Protein AF-A0A378T5B8-F1 (afdb_monomer_lite)

Secondary structure (DSSP, 8-state):
-------SSTTTSGGG-TTS-HHHHHHHHHHHHHTTGGG-HHHHHHHTT-HHHHHH----PEEETTEEEEEEE--S-SSEEEEEEEEEEESSSS-EEEEEEEEEEPGGGPPPHHHHHHHHSS-PEEPS-PPPPEEEE-TTS-EEEE----EEEE-SS-EEEEEGGGTEEEEEEEGGG--

Sequence (179 aa):
MKKFLLFPLMAILATNAYANNKIDTVKNIVALAENGDIFNLTKTAESLNLKDEIDRAKHQPVAYDNRIEYTYPIHTHQAIQSISYSVSFGGRDLSEVHKNVSIAFKSKHCPSIDDLQIAFGEKLMVSEWGSPPSLQIGQNGSRQGVRYESYYISTSNQLIFVENNGCEFSVLGRTDEFK

Radius of gyration: 19.17 Å; chains: 1; bounding box: 35×47×79 Å

Organism: Moraxella lacunata (NCBI:txid477)

Foldseek 3Di:
DDDPPPDDPVVVVVVLCQQVALLSVLLLCLVCLVVVVLLVPCSSCVSNVNNVQQVPDDWDWDDDPFKTKTKRAGDPGQWWGIKMWMWGQDDPVSPWIKIKIKTFTDPVNFDALVSNCVSNVDDWAWDPPWDFFDQDQPPVRDGDRHGWTWTWDDDPQWIWIATPRRRMIMTMDTPVSRD

pLDDT: mean 71.06, std 17.03, range [35.31, 90.69]

Structure (mmCIF, N/CA/C/O backbone):
data_AF-A0A378T5B8-F1
#
_entry.id   AF-A0A378T5B8-F1
#
loop_
_atom_site.group_PDB
_atom_site.id
_atom_site.type_symbol
_atom_site.label_atom_id
_atom_site.label_alt_id
_atom_site.label_comp_id
_atom_site.label_asym_id
_atom_site.label_entity_id
_atom_site.label_seq_id
_atom_site.pdbx_PDB_ins_code
_atom_site.Cartn_x
_atom_site.Cartn_y
_atom_site.Cartn_z
_atom_site.occupancy
_atom_site.B_iso_or_equiv
_atom_site.auth_seq_id
_atom_site.auth_comp_id
_atom_site.auth_asym_id
_at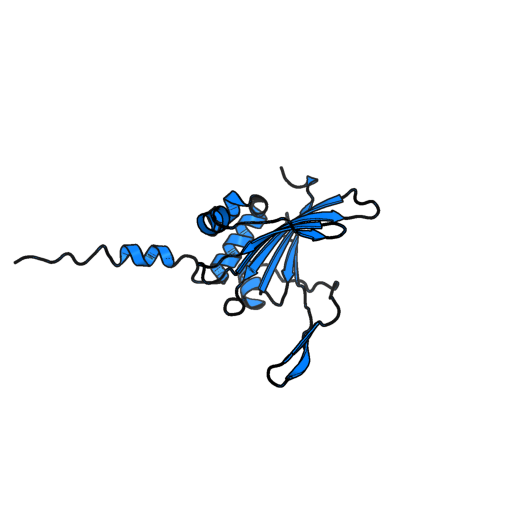om_site.auth_atom_id
_atom_site.pdbx_PDB_model_num
ATOM 1 N N . MET A 1 1 ? -3.203 16.835 55.353 1.00 38.66 1 MET A N 1
ATOM 2 C CA . MET A 1 1 ? -3.952 16.183 54.255 1.00 38.66 1 MET A CA 1
ATOM 3 C C . MET A 1 1 ? -3.138 16.299 52.968 1.00 38.66 1 MET A C 1
ATOM 5 O O . MET A 1 1 ? -3.092 17.377 52.394 1.00 38.66 1 MET A O 1
ATOM 9 N N . LYS A 1 2 ? -2.425 15.242 52.557 1.00 39.22 2 LYS A N 1
ATOM 10 C CA . LYS A 1 2 ? -1.684 15.211 51.282 1.00 39.22 2 LYS A CA 1
ATOM 11 C C . LYS A 1 2 ? -2.588 14.572 50.225 1.00 39.22 2 LYS A C 1
ATOM 13 O O . LYS A 1 2 ? -2.862 13.380 50.302 1.00 39.22 2 LYS A O 1
ATOM 18 N N . LYS A 1 3 ? -3.094 15.379 49.288 1.00 43.53 3 LYS A N 1
ATOM 19 C CA . LYS A 1 3 ? -3.803 14.901 48.094 1.00 43.53 3 LYS A CA 1
ATOM 20 C C . LYS A 1 3 ? -2.768 14.288 47.149 1.00 43.53 3 LYS A C 1
ATOM 22 O O . LYS A 1 3 ? -1.911 15.004 46.641 1.00 43.53 3 LYS A O 1
ATOM 27 N N . PHE A 1 4 ? -2.836 12.978 46.940 1.00 47.19 4 PHE A N 1
ATOM 28 C CA . PHE A 1 4 ? -2.136 12.317 45.844 1.00 47.19 4 PHE A CA 1
ATOM 29 C C . PHE A 1 4 ? -2.841 12.694 44.535 1.00 47.19 4 PHE A C 1
ATOM 31 O O . PHE A 1 4 ? -3.946 12.231 44.262 1.00 47.19 4 PHE A O 1
ATOM 38 N N . LEU A 1 5 ? -2.220 13.570 43.743 1.00 45.16 5 LEU A N 1
ATOM 39 C CA . LEU A 1 5 ? -2.582 13.791 42.343 1.00 45.16 5 LEU A CA 1
ATOM 40 C C . LEU A 1 5 ? -2.064 12.600 41.536 1.00 45.16 5 LEU A C 1
ATOM 42 O O . LEU A 1 5 ? -0.936 12.576 41.055 1.00 45.16 5 LEU A O 1
ATOM 46 N N . LEU A 1 6 ? -2.900 11.574 41.455 1.00 46.19 6 LEU A N 1
ATOM 47 C CA . LEU A 1 6 ? -2.647 10.325 40.751 1.00 46.19 6 LEU A CA 1
ATOM 48 C C . LEU A 1 6 ? -3.000 10.471 39.263 1.00 46.19 6 LEU A C 1
ATOM 50 O O . LEU A 1 6 ? -3.772 9.690 38.736 1.00 46.19 6 LEU A O 1
ATOM 54 N N . PHE A 1 7 ? -2.475 11.493 38.585 1.00 54.12 7 PHE A N 1
ATOM 55 C CA . PHE A 1 7 ? -2.642 11.658 37.137 1.00 54.12 7 PHE A CA 1
ATOM 56 C C . PHE A 1 7 ? -1.412 12.360 36.555 1.00 54.12 7 PHE A C 1
ATOM 58 O O . PHE A 1 7 ? -1.307 13.583 36.606 1.00 54.12 7 PHE A O 1
ATOM 65 N N . PRO A 1 8 ? -0.442 11.568 36.067 1.00 44.97 8 PRO A N 1
ATOM 66 C CA . PRO A 1 8 ? -0.096 11.681 34.650 1.00 44.97 8 PRO A CA 1
ATOM 67 C C . PRO A 1 8 ? 0.179 10.324 33.974 1.00 44.97 8 PRO A C 1
ATOM 69 O O . PRO A 1 8 ? 0.738 10.288 32.886 1.00 44.97 8 PRO A O 1
ATOM 72 N N . LEU A 1 9 ? -0.215 9.194 34.578 1.00 37.22 9 LEU A N 1
ATOM 73 C CA . LEU A 1 9 ? 0.049 7.874 33.982 1.00 37.22 9 LEU A CA 1
ATOM 74 C C . LEU A 1 9 ? -1.017 7.441 32.956 1.00 37.22 9 LEU A C 1
ATOM 76 O O . LEU A 1 9 ? -0.700 6.754 31.992 1.00 37.22 9 LEU A O 1
ATOM 80 N N . MET A 1 10 ? -2.262 7.913 33.094 1.00 35.31 10 MET A N 1
ATOM 81 C CA . MET A 1 10 ? -3.328 7.679 32.101 1.00 35.31 10 MET A CA 1
ATOM 82 C C . MET A 1 10 ? -3.097 8.437 30.781 1.00 35.31 10 MET A C 1
ATOM 84 O O . MET A 1 10 ? -3.573 8.003 29.739 1.00 35.31 10 MET A O 1
ATOM 88 N N . ALA A 1 11 ? -2.331 9.534 30.798 1.00 38.09 11 ALA A N 1
ATOM 89 C CA . ALA A 1 11 ? -2.020 10.307 29.592 1.00 38.09 11 ALA A CA 1
ATOM 90 C C . ALA A 1 11 ? -0.951 9.637 28.707 1.00 38.09 11 ALA A C 1
ATOM 92 O O . ALA A 1 11 ? -0.893 9.908 27.513 1.00 38.09 11 ALA A O 1
ATOM 93 N N . ILE A 1 12 ? -0.151 8.719 29.264 1.00 37.47 12 ILE A N 1
ATOM 94 C CA . ILE A 1 12 ? 0.878 7.972 28.519 1.00 37.47 12 ILE A CA 1
ATOM 95 C C . ILE A 1 12 ? 0.298 6.695 27.881 1.00 37.47 12 ILE A C 1
ATOM 97 O O . ILE A 1 12 ? 0.885 6.129 26.966 1.00 37.47 12 ILE A O 1
ATOM 101 N N . LEU A 1 13 ? -0.896 6.255 28.291 1.00 36.28 13 LEU A N 1
ATOM 102 C CA . LEU A 1 13 ? -1.584 5.126 27.651 1.00 36.28 13 LEU A CA 1
ATOM 103 C C . LEU A 1 13 ? -2.446 5.546 26.448 1.00 36.28 13 LEU A C 1
ATOM 105 O O . LEU A 1 13 ? -2.834 4.692 25.655 1.00 36.28 13 LEU A O 1
ATOM 109 N N . ALA A 1 14 ? -2.703 6.846 26.269 1.00 37.69 14 ALA A N 1
ATOM 110 C CA . ALA A 1 14 ? -3.493 7.367 25.152 1.00 37.69 14 ALA A CA 1
ATOM 111 C C . ALA A 1 14 ? -2.691 7.523 23.845 1.00 37.69 14 ALA A C 1
ATOM 113 O O . ALA A 1 14 ? -3.283 7.562 22.769 1.00 37.69 14 ALA A O 1
ATOM 114 N N . THR A 1 15 ? -1.357 7.548 23.897 1.00 38.88 15 THR A N 1
ATOM 115 C CA . THR A 1 15 ? -0.499 7.642 22.700 1.00 38.88 15 THR A CA 1
ATOM 116 C C . THR A 1 15 ? -0.326 6.312 21.960 1.00 38.88 15 THR A C 1
ATOM 118 O O . THR A 1 15 ? 0.132 6.309 20.826 1.00 38.88 15 THR A O 1
ATOM 121 N N . ASN A 1 16 ? -0.781 5.195 22.539 1.00 40.16 16 ASN A N 1
ATOM 122 C CA . ASN A 1 16 ? -0.846 3.887 21.870 1.00 40.16 16 ASN A CA 1
ATOM 123 C C . ASN A 1 16 ? -2.236 3.567 21.286 1.00 40.16 16 ASN A C 1
ATOM 125 O O . ASN A 1 16 ? -2.454 2.468 20.780 1.00 40.16 16 ASN A O 1
ATOM 129 N N . ALA A 1 17 ? -3.193 4.498 21.356 1.00 40.81 17 ALA A N 1
ATOM 130 C CA . ALA A 1 17 ? -4.551 4.274 20.858 1.00 40.81 17 ALA A CA 1
ATOM 131 C C . ALA A 1 17 ? -4.698 4.494 19.338 1.00 40.81 17 ALA A C 1
ATOM 133 O O . ALA A 1 17 ? -5.720 4.118 18.770 1.00 40.81 17 ALA A O 1
ATOM 134 N N . TYR A 1 18 ? -3.699 5.072 18.661 1.00 43.53 18 TYR A N 1
ATOM 135 C CA . TYR A 1 18 ? -3.867 5.607 17.301 1.00 43.53 18 TYR A CA 1
ATOM 136 C C . TYR A 1 18 ? -3.559 4.630 16.147 1.00 43.53 18 TYR A C 1
ATOM 138 O O . TYR A 1 18 ? -3.437 5.034 14.996 1.00 43.53 18 TYR A O 1
ATOM 146 N N . ALA A 1 19 ? -3.504 3.327 16.437 1.00 46.72 19 ALA A N 1
ATOM 147 C CA . ALA A 1 19 ? -3.534 2.254 15.434 1.00 46.72 19 ALA A CA 1
ATOM 148 C C . ALA A 1 19 ? -4.472 1.098 15.851 1.00 46.72 19 ALA A C 1
ATOM 150 O O . ALA A 1 19 ? -4.233 -0.060 15.510 1.00 46.72 19 ALA A O 1
ATOM 151 N N . ASN A 1 20 ? -5.520 1.398 16.636 1.00 52.19 20 ASN A N 1
ATOM 152 C CA . ASN A 1 20 ? -6.438 0.388 17.185 1.00 52.19 20 ASN A CA 1
ATOM 153 C C . ASN A 1 20 ? -7.665 0.086 16.311 1.00 52.19 20 ASN A C 1
ATOM 155 O O . ASN A 1 20 ? -8.397 -0.856 16.609 1.00 52.19 20 ASN A O 1
ATOM 159 N N . ASN A 1 21 ? -7.904 0.840 15.238 1.00 67.00 21 ASN A N 1
ATOM 160 C CA . ASN A 1 21 ? -9.043 0.625 14.355 1.00 67.00 21 ASN A CA 1
ATOM 161 C C . ASN A 1 21 ? -8.556 0.495 12.911 1.00 67.00 21 ASN A C 1
ATOM 163 O O . ASN A 1 21 ? -8.076 1.460 12.319 1.00 67.00 21 ASN A O 1
ATOM 167 N N . LYS A 1 22 ? -8.699 -0.709 12.346 1.00 72.06 22 LYS A N 1
ATOM 168 C CA . LYS A 1 22 ? -8.371 -1.018 10.946 1.00 72.06 22 LYS A CA 1
ATOM 169 C C . LYS A 1 22 ? -8.977 -0.003 9.967 1.00 72.06 22 LYS A C 1
ATOM 171 O O . LYS A 1 22 ? -8.321 0.343 8.995 1.00 72.06 22 LYS A O 1
ATOM 176 N N . ILE A 1 23 ? -10.158 0.549 10.268 1.00 78.56 23 ILE A N 1
ATOM 177 C CA . ILE A 1 23 ? -10.809 1.590 9.457 1.00 78.56 23 ILE A CA 1
ATOM 178 C C . ILE A 1 23 ? -10.010 2.891 9.425 1.00 78.56 23 ILE A C 1
ATOM 180 O O . ILE A 1 23 ? -9.854 3.479 8.360 1.00 78.56 23 ILE A O 1
ATOM 184 N N . ASP A 1 24 ? -9.500 3.349 10.565 1.00 78.62 24 ASP A N 1
ATOM 185 C CA . ASP A 1 24 ? -8.766 4.617 10.632 1.00 78.62 24 ASP A CA 1
ATOM 186 C C . ASP A 1 24 ? -7.408 4.487 9.933 1.00 78.62 24 ASP A C 1
ATOM 188 O O . ASP A 1 24 ? -6.981 5.394 9.222 1.00 78.62 24 ASP A O 1
ATOM 192 N N . THR A 1 25 ? -6.772 3.313 10.035 1.00 79.44 25 THR A N 1
ATOM 193 C CA . THR A 1 25 ? -5.583 2.990 9.237 1.00 79.44 25 THR A CA 1
ATOM 194 C C . THR A 1 25 ? -5.890 3.017 7.743 1.00 79.44 25 THR A C 1
ATOM 196 O O . THR A 1 25 ? -5.154 3.657 6.998 1.00 79.44 25 THR A O 1
ATOM 199 N N . VAL A 1 26 ? -6.984 2.386 7.301 1.00 80.94 26 VAL A N 1
ATOM 200 C CA . VAL A 1 26 ? -7.398 2.417 5.889 1.00 80.94 26 VAL A CA 1
ATOM 201 C C . VAL A 1 26 ? -7.638 3.854 5.428 1.00 80.94 26 VAL A C 1
ATOM 203 O O . VAL A 1 26 ? -7.061 4.254 4.426 1.00 80.94 26 VAL A O 1
ATOM 206 N N . LYS A 1 27 ? -8.386 4.668 6.183 1.00 81.94 27 LYS A N 1
ATOM 207 C CA . LYS A 1 27 ? -8.628 6.085 5.854 1.00 81.94 27 LYS A CA 1
ATOM 208 C C . LYS A 1 27 ? -7.340 6.897 5.711 1.00 81.94 27 LYS A C 1
ATOM 210 O O . LYS A 1 27 ? -7.236 7.700 4.791 1.00 81.94 27 LYS A O 1
ATOM 215 N N . ASN A 1 28 ? -6.351 6.675 6.577 1.00 84.44 28 ASN A N 1
ATOM 216 C CA . ASN A 1 28 ? -5.052 7.341 6.457 1.00 84.44 28 ASN A CA 1
ATOM 217 C C . ASN A 1 28 ? -4.314 6.924 5.179 1.00 84.44 28 ASN A C 1
ATOM 219 O O . ASN A 1 28 ? -3.724 7.773 4.518 1.00 84.44 28 ASN A O 1
ATOM 223 N N . ILE A 1 29 ? -4.372 5.640 4.807 1.00 81.50 29 ILE A N 1
ATOM 224 C CA . ILE A 1 29 ? -3.803 5.145 3.544 1.00 81.50 29 ILE A CA 1
ATOM 225 C C . ILE A 1 29 ? -4.503 5.806 2.352 1.00 81.50 29 ILE A C 1
ATOM 227 O O . ILE A 1 29 ? -3.822 6.271 1.442 1.00 81.50 29 ILE A O 1
ATOM 231 N N . VAL A 1 30 ? -5.837 5.915 2.382 1.00 78.50 30 VAL A N 1
ATOM 232 C CA . VAL A 1 30 ? -6.611 6.613 1.339 1.00 78.50 30 VAL A CA 1
ATOM 233 C C . VAL A 1 30 ? -6.165 8.067 1.219 1.00 78.50 30 VAL A C 1
ATOM 235 O O . VAL A 1 30 ? -5.823 8.511 0.131 1.00 78.50 30 VAL A O 1
ATOM 238 N N . ALA A 1 31 ? -6.093 8.791 2.336 1.00 82.50 31 ALA A N 1
ATOM 239 C CA . ALA A 1 31 ? -5.692 10.194 2.332 1.00 82.50 31 ALA A CA 1
ATOM 240 C C . ALA A 1 31 ? -4.258 10.389 1.807 1.00 82.50 31 ALA A C 1
ATOM 242 O O . ALA A 1 31 ? -3.983 11.337 1.073 1.00 82.50 31 ALA A O 1
ATOM 243 N N . LEU A 1 32 ? -3.330 9.492 2.155 1.00 84.62 32 LEU A N 1
ATOM 244 C CA . LEU A 1 32 ? -1.967 9.504 1.615 1.00 84.62 32 LEU A CA 1
ATOM 245 C C . LEU A 1 32 ? -1.951 9.254 0.105 1.00 84.62 32 LEU A C 1
ATOM 247 O O . LEU A 1 32 ? -1.186 9.904 -0.611 1.00 84.62 32 LEU A O 1
ATOM 251 N N . ALA A 1 33 ? -2.780 8.324 -0.370 1.00 80.19 33 ALA A N 1
ATOM 252 C CA . ALA A 1 33 ? -2.933 8.021 -1.785 1.00 80.19 33 ALA A CA 1
ATOM 253 C C . ALA A 1 33 ? -3.471 9.250 -2.532 1.00 80.19 33 ALA A C 1
ATOM 255 O O . ALA A 1 33 ? -2.788 9.788 -3.398 1.00 80.19 33 ALA A O 1
ATOM 256 N N . GLU A 1 34 ? -4.611 9.804 -2.123 1.00 77.94 34 GLU A N 1
ATOM 257 C CA . GLU A 1 34 ? -5.227 10.977 -2.760 1.00 77.94 34 GLU A CA 1
ATOM 258 C C . GLU A 1 34 ? -4.303 12.203 -2.830 1.00 77.94 34 GLU A C 1
ATOM 260 O O . GLU A 1 34 ? -4.306 12.920 -3.834 1.00 77.94 34 GLU A O 1
ATOM 265 N N . ASN A 1 35 ? -3.473 12.409 -1.802 1.00 78.94 35 ASN A N 1
ATOM 266 C CA . ASN A 1 35 ? -2.506 13.508 -1.740 1.00 78.94 35 ASN A CA 1
ATOM 267 C C . ASN A 1 35 ? -1.193 13.235 -2.503 1.00 78.94 35 ASN A C 1
ATOM 269 O O . ASN A 1 35 ? -0.340 14.116 -2.577 1.00 78.94 35 ASN A O 1
ATOM 273 N N . GLY A 1 36 ? -0.992 12.026 -3.041 1.00 75.94 36 GLY A N 1
ATOM 274 C CA . GLY A 1 36 ? 0.250 11.607 -3.709 1.00 75.94 36 GLY A CA 1
ATOM 275 C C . GLY A 1 36 ? 1.419 11.307 -2.761 1.00 75.94 36 GLY A C 1
ATOM 276 O O . GLY A 1 36 ? 2.473 10.843 -3.197 1.00 75.94 36 GLY A O 1
ATOM 277 N N . ASP A 1 37 ? 1.233 11.513 -1.458 1.00 83.50 37 ASP A N 1
ATOM 278 C CA . ASP A 1 37 ? 2.258 11.318 -0.433 1.00 83.50 37 ASP A CA 1
ATOM 279 C C . ASP A 1 37 ? 2.555 9.840 -0.148 1.00 83.50 37 ASP A C 1
ATOM 281 O O . ASP A 1 37 ? 3.617 9.532 0.397 1.00 83.50 37 ASP A O 1
ATOM 285 N N . ILE A 1 38 ? 1.673 8.923 -0.569 1.00 84.06 38 ILE A N 1
ATOM 286 C CA . ILE A 1 38 ? 1.855 7.474 -0.395 1.00 84.06 38 ILE A CA 1
ATOM 287 C C . ILE A 1 38 ? 3.166 6.963 -1.017 1.00 84.06 38 ILE A C 1
ATOM 289 O O . ILE A 1 38 ? 3.785 6.040 -0.497 1.00 84.06 38 ILE A O 1
ATOM 293 N N . PHE A 1 39 ? 3.651 7.600 -2.091 1.00 83.88 39 PHE A N 1
ATOM 294 C CA . PHE A 1 39 ? 4.906 7.228 -2.757 1.00 83.88 39 PHE A CA 1
ATOM 295 C C . PHE A 1 39 ? 6.158 7.748 -2.042 1.00 83.88 39 PHE A C 1
ATOM 297 O O . PHE A 1 39 ? 7.276 7.357 -2.386 1.00 83.88 39 PHE A O 1
ATOM 304 N N . ASN A 1 40 ? 5.997 8.614 -1.039 1.00 87.00 40 ASN A N 1
ATOM 305 C CA . ASN A 1 40 ? 7.074 9.029 -0.157 1.00 87.00 40 ASN A CA 1
ATOM 306 C C . ASN A 1 40 ? 7.067 8.140 1.091 1.00 87.00 40 ASN A C 1
ATOM 308 O O . ASN A 1 40 ? 6.251 8.321 1.998 1.00 87.00 40 ASN A O 1
ATOM 312 N N . LEU A 1 41 ? 8.007 7.191 1.145 1.00 84.06 41 LEU A N 1
ATOM 313 C CA . LEU A 1 41 ? 8.093 6.227 2.241 1.00 84.06 41 LEU A CA 1
ATOM 314 C C . LEU A 1 41 ? 8.243 6.912 3.605 1.00 84.06 41 LEU A C 1
ATOM 316 O O . LEU A 1 41 ? 7.602 6.489 4.559 1.00 84.06 41 LEU A O 1
ATOM 320 N N . THR A 1 42 ? 9.033 7.983 3.700 1.00 85.25 42 THR A N 1
ATOM 321 C CA . THR A 1 42 ? 9.242 8.712 4.959 1.00 85.25 42 THR A CA 1
ATOM 322 C C . THR A 1 42 ? 7.951 9.361 5.449 1.00 85.25 42 THR A C 1
ATOM 324 O O . THR A 1 42 ? 7.590 9.181 6.610 1.00 85.25 42 THR A O 1
ATOM 327 N N . LYS A 1 43 ? 7.227 10.066 4.568 1.00 86.56 43 LYS A N 1
ATOM 328 C CA . LYS A 1 43 ? 5.937 10.683 4.921 1.00 86.56 43 LYS A CA 1
ATOM 329 C C . LYS A 1 43 ? 4.895 9.631 5.291 1.00 86.56 43 LYS A C 1
ATOM 331 O O . LYS A 1 43 ? 4.221 9.763 6.304 1.00 86.56 43 LYS A O 1
ATOM 336 N N . THR A 1 44 ? 4.813 8.559 4.506 1.00 87.56 44 THR A N 1
ATOM 337 C CA . THR A 1 44 ? 3.914 7.429 4.771 1.00 87.56 44 THR A CA 1
ATOM 338 C C . THR A 1 44 ? 4.218 6.794 6.126 1.00 87.56 44 THR A C 1
ATOM 340 O O . THR A 1 44 ? 3.312 6.568 6.926 1.00 87.56 44 THR A O 1
ATOM 343 N N . ALA A 1 45 ? 5.497 6.559 6.423 1.00 85.88 45 ALA A N 1
ATOM 344 C CA . ALA A 1 45 ? 5.940 6.015 7.697 1.00 85.88 45 ALA A CA 1
ATOM 345 C C . ALA A 1 45 ? 5.571 6.930 8.869 1.00 85.88 45 ALA A C 1
ATOM 347 O O . ALA A 1 45 ? 5.106 6.445 9.894 1.00 85.88 45 ALA A O 1
ATOM 348 N N . GLU A 1 46 ? 5.746 8.242 8.728 1.00 86.69 46 GLU A N 1
ATOM 349 C CA . GLU A 1 46 ? 5.372 9.222 9.750 1.00 86.69 46 GLU A CA 1
ATOM 350 C C . GLU A 1 46 ? 3.858 9.255 9.980 1.00 86.69 46 GLU A C 1
ATOM 352 O O . GLU A 1 46 ? 3.414 9.115 11.117 1.00 86.69 46 GLU A O 1
ATOM 357 N N . SER A 1 47 ? 3.054 9.344 8.918 1.00 85.44 47 SER A N 1
ATOM 358 C CA . SER A 1 47 ? 1.587 9.356 9.014 1.00 85.44 47 SER A CA 1
ATOM 359 C C . SER A 1 47 ? 1.004 8.071 9.604 1.00 85.44 47 SER A C 1
ATOM 361 O O . SER A 1 47 ? -0.047 8.106 10.245 1.00 85.44 47 SER A O 1
ATOM 363 N N . LEU A 1 48 ? 1.681 6.937 9.414 1.00 85.25 48 LEU A N 1
ATOM 364 C CA . LEU A 1 48 ? 1.285 5.645 9.977 1.00 85.25 48 LEU A CA 1
ATOM 365 C C . LEU A 1 48 ? 1.974 5.330 11.318 1.00 85.25 48 LEU A C 1
ATOM 367 O O . LEU A 1 48 ? 1.728 4.264 11.880 1.00 85.25 48 LEU A O 1
ATOM 371 N N . ASN A 1 49 ? 2.797 6.244 11.848 1.00 85.19 49 ASN A N 1
ATOM 372 C CA . ASN A 1 49 ? 3.620 6.079 13.058 1.00 85.19 49 ASN A CA 1
ATOM 373 C C . ASN A 1 49 ? 4.635 4.915 13.000 1.00 85.19 49 ASN A C 1
ATOM 375 O O . ASN A 1 49 ? 5.112 4.430 14.020 1.00 85.19 49 ASN A O 1
ATOM 379 N N . LEU A 1 50 ? 5.017 4.497 11.795 1.00 87.44 50 LEU A N 1
ATOM 380 C CA . LEU A 1 50 ? 5.924 3.384 11.510 1.00 87.44 50 LEU A CA 1
ATOM 381 C C . LEU A 1 50 ? 7.390 3.795 11.341 1.00 87.44 50 LEU A C 1
ATOM 383 O O . LEU A 1 50 ? 8.226 2.929 11.081 1.00 87.44 50 LEU A O 1
ATOM 387 N N . LYS A 1 51 ? 7.711 5.089 11.458 1.00 87.44 51 LYS A N 1
ATOM 388 C CA . LYS A 1 51 ? 9.049 5.632 11.171 1.00 87.44 51 LYS A CA 1
ATOM 389 C C . LYS A 1 51 ? 10.166 4.846 11.863 1.00 87.44 51 LYS A C 1
ATOM 391 O O . LYS A 1 51 ? 11.072 4.361 11.197 1.00 87.44 51 LYS A O 1
ATOM 396 N N . ASP A 1 52 ? 10.035 4.623 13.168 1.00 85.62 52 ASP A N 1
ATOM 397 C CA . ASP A 1 52 ? 11.036 3.899 13.956 1.00 85.62 52 ASP A CA 1
ATOM 398 C C . ASP A 1 52 ? 11.211 2.436 13.521 1.00 85.62 52 ASP A C 1
ATOM 400 O O . ASP A 1 52 ? 12.297 1.876 13.646 1.00 85.62 52 ASP A O 1
ATOM 404 N N . GLU A 1 53 ? 10.152 1.776 13.046 1.00 85.62 53 GLU A N 1
ATOM 405 C CA . GLU A 1 53 ? 10.242 0.397 12.551 1.00 85.62 53 GLU A CA 1
ATOM 406 C C . GLU A 1 53 ? 10.977 0.354 11.212 1.00 85.62 53 GLU A C 1
ATOM 408 O O . GLU A 1 53 ? 11.856 -0.487 11.027 1.00 85.62 53 GLU A O 1
ATOM 413 N N . ILE A 1 54 ? 10.657 1.287 10.311 1.00 85.94 54 ILE A N 1
ATOM 414 C CA . ILE A 1 54 ? 11.286 1.394 8.991 1.00 85.94 54 ILE A CA 1
ATOM 415 C C . ILE A 1 54 ? 12.768 1.757 9.122 1.00 85.94 54 ILE A C 1
ATOM 417 O O . ILE A 1 54 ? 13.600 1.086 8.516 1.00 85.94 54 ILE A O 1
ATOM 421 N N . ASP A 1 55 ? 13.111 2.730 9.969 1.00 85.50 55 ASP A N 1
ATOM 422 C CA . ASP A 1 55 ? 14.497 3.166 10.185 1.00 85.50 55 ASP A CA 1
ATOM 423 C C . ASP A 1 55 ? 15.362 2.065 10.835 1.00 85.50 55 ASP A C 1
ATOM 425 O O . ASP A 1 55 ? 16.578 2.012 10.632 1.00 85.50 55 ASP A O 1
ATOM 429 N N . ARG A 1 56 ? 14.751 1.157 11.612 1.00 82.38 56 ARG A N 1
ATOM 430 C CA . ARG A 1 56 ? 15.439 0.010 12.236 1.00 82.38 56 ARG A CA 1
ATOM 431 C C . ARG A 1 56 ? 15.514 -1.224 11.339 1.00 82.38 56 ARG A C 1
ATOM 433 O O . ARG A 1 56 ? 16.341 -2.105 11.597 1.00 82.38 56 ARG A O 1
ATOM 440 N N . ALA A 1 57 ? 14.651 -1.335 10.334 1.00 80.88 57 ALA A N 1
ATOM 441 C CA . ALA A 1 57 ? 14.580 -2.513 9.487 1.00 80.88 57 ALA A CA 1
ATOM 442 C C . ALA A 1 57 ? 15.824 -2.614 8.593 1.00 80.88 57 ALA A C 1
ATOM 444 O O . ALA A 1 57 ? 16.143 -1.716 7.818 1.00 80.88 57 ALA A O 1
ATOM 445 N N . LYS A 1 58 ? 16.517 -3.757 8.638 1.00 73.50 58 LYS A N 1
ATOM 446 C CA . LYS A 1 58 ? 17.482 -4.099 7.588 1.00 73.50 58 LYS A CA 1
ATOM 447 C C . LYS A 1 58 ? 16.700 -4.550 6.361 1.00 73.50 58 LYS A C 1
ATOM 449 O O . LYS A 1 58 ? 16.103 -5.621 6.385 1.00 73.50 58 LYS A O 1
ATOM 454 N N . HIS A 1 59 ? 16.724 -3.754 5.302 1.00 73.31 59 HIS A N 1
ATOM 455 C CA . HIS A 1 59 ? 16.004 -4.041 4.065 1.00 73.31 59 HIS A CA 1
ATOM 456 C C . HIS A 1 59 ? 16.980 -4.363 2.926 1.00 73.31 59 HIS A C 1
ATOM 458 O O . HIS A 1 59 ? 17.955 -3.644 2.694 1.00 73.31 59 HIS A O 1
ATOM 464 N N . GLN A 1 60 ? 16.711 -5.450 2.204 1.00 80.25 60 GLN A N 1
ATOM 465 C CA . GLN A 1 60 ? 17.411 -5.800 0.970 1.00 80.25 60 GLN A CA 1
ATOM 466 C C . GLN A 1 60 ? 16.405 -5.790 -0.180 1.00 80.25 60 GLN A C 1
ATOM 468 O O . GLN A 1 60 ? 15.328 -6.366 -0.022 1.00 80.25 60 GLN A O 1
ATOM 473 N N . PRO A 1 61 ? 16.725 -5.141 -1.313 1.00 86.69 61 PRO A N 1
ATOM 474 C CA . PRO A 1 61 ? 15.864 -5.206 -2.479 1.00 86.69 61 PRO A CA 1
ATOM 475 C C . PRO A 1 61 ? 15.780 -6.640 -2.994 1.00 86.69 61 PRO A C 1
ATOM 477 O O . PRO A 1 61 ? 16.799 -7.323 -3.120 1.00 86.69 61 PRO A O 1
ATOM 480 N N . VAL A 1 62 ? 14.573 -7.064 -3.345 1.00 85.94 62 VAL A N 1
ATOM 481 C CA . VAL A 1 62 ? 14.330 -8.289 -4.102 1.00 85.94 62 VAL A CA 1
ATOM 482 C C . VAL A 1 62 ? 14.064 -7.893 -5.548 1.00 85.94 62 VAL A C 1
ATOM 484 O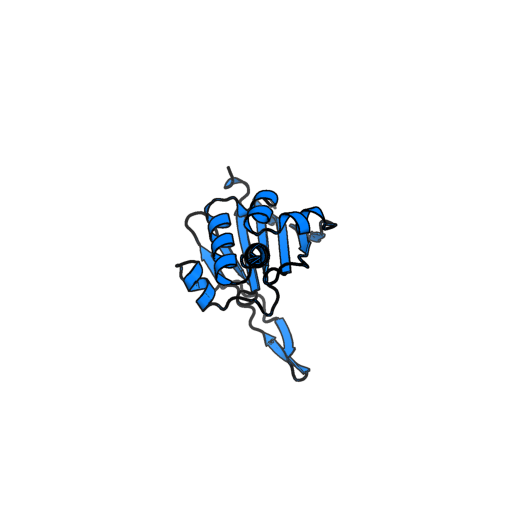 O . VAL A 1 62 ? 13.182 -7.080 -5.828 1.00 85.94 62 VAL A O 1
ATOM 487 N N . ALA A 1 63 ? 14.854 -8.444 -6.467 1.00 84.00 63 ALA A N 1
ATOM 488 C CA . ALA A 1 63 ? 14.658 -8.257 -7.897 1.00 84.00 63 ALA A CA 1
ATOM 489 C C . ALA A 1 63 ? 13.852 -9.429 -8.473 1.00 84.00 63 ALA A C 1
ATOM 491 O O . ALA A 1 63 ? 14.199 -10.592 -8.277 1.00 84.00 63 ALA A O 1
ATOM 492 N N . TYR A 1 64 ? 12.798 -9.093 -9.201 1.00 78.50 64 TYR A N 1
ATOM 493 C CA . TYR A 1 64 ? 12.026 -9.956 -10.085 1.00 78.50 64 TYR A CA 1
ATOM 494 C C . TYR A 1 64 ? 12.287 -9.524 -11.536 1.00 78.50 64 TYR A C 1
ATOM 496 O O . TYR A 1 64 ? 12.783 -8.417 -11.760 1.00 78.50 64 TYR A O 1
ATOM 504 N N . ASP A 1 65 ? 11.903 -10.353 -12.511 1.00 76.44 65 ASP A N 1
ATOM 505 C CA . ASP A 1 65 ? 12.205 -10.161 -13.943 1.00 76.44 65 ASP A CA 1
ATOM 506 C C . ASP A 1 65 ? 11.955 -8.732 -14.465 1.00 76.44 65 ASP A C 1
ATOM 508 O O . ASP A 1 65 ? 12.718 -8.234 -15.289 1.00 76.44 65 ASP A O 1
ATOM 512 N N . ASN A 1 66 ? 10.929 -8.041 -13.963 1.00 83.19 66 ASN A N 1
ATOM 513 C CA . ASN A 1 66 ? 10.604 -6.665 -14.336 1.00 83.19 66 ASN A CA 1
ATOM 514 C C . ASN A 1 66 ? 10.234 -5.768 -13.141 1.00 83.19 66 ASN A C 1
ATOM 516 O O . ASN A 1 66 ? 9.542 -4.765 -13.314 1.00 83.19 66 ASN A O 1
ATOM 520 N N . ARG A 1 67 ? 10.646 -6.117 -11.918 1.00 85.31 67 ARG A N 1
ATOM 521 C CA . ARG A 1 67 ? 10.262 -5.381 -10.704 1.00 85.31 67 ARG A CA 1
ATOM 522 C C . ARG A 1 67 ? 11.356 -5.437 -9.652 1.00 85.31 67 ARG A C 1
ATOM 524 O O . ARG A 1 67 ? 11.856 -6.509 -9.348 1.00 85.31 67 ARG A O 1
ATOM 531 N N . ILE A 1 68 ? 11.674 -4.305 -9.038 1.00 86.12 68 ILE A N 1
ATOM 532 C CA . ILE A 1 68 ? 12.505 -4.245 -7.831 1.00 86.12 68 ILE A CA 1
ATOM 533 C C . ILE A 1 68 ? 11.602 -3.862 -6.666 1.00 86.12 68 ILE A C 1
ATOM 535 O O . ILE A 1 68 ? 10.884 -2.870 -6.755 1.00 86.12 68 ILE A O 1
ATOM 539 N N . GLU A 1 69 ? 11.640 -4.634 -5.586 1.00 88.94 69 GLU A N 1
ATOM 540 C CA . GLU A 1 69 ? 10.773 -4.469 -4.419 1.00 88.94 69 GLU A CA 1
ATOM 541 C C . GLU A 1 69 ? 11.586 -4.364 -3.127 1.00 88.94 69 GLU A C 1
ATOM 543 O O . GLU A 1 69 ? 12.532 -5.116 -2.897 1.00 88.94 69 GLU A O 1
ATOM 548 N N . TYR A 1 70 ? 11.191 -3.425 -2.276 1.00 89.44 70 TYR A N 1
ATOM 549 C CA . TYR A 1 70 ? 11.710 -3.202 -0.937 1.00 89.44 70 TYR A CA 1
ATOM 550 C C . TYR A 1 70 ? 10.581 -3.446 0.054 1.00 89.44 70 TYR A C 1
ATOM 552 O O . TYR A 1 70 ? 9.622 -2.679 0.082 1.00 89.44 70 TYR A O 1
ATOM 560 N N . THR A 1 71 ? 10.701 -4.480 0.884 1.00 89.75 71 THR A N 1
ATOM 561 C CA . THR A 1 71 ? 9.704 -4.797 1.914 1.00 89.75 71 THR A CA 1
ATOM 562 C C . THR A 1 71 ? 10.237 -4.476 3.304 1.00 89.75 71 THR A C 1
ATOM 564 O O . THR A 1 71 ? 11.311 -4.927 3.701 1.00 89.75 71 THR A O 1
ATOM 567 N N . TYR A 1 72 ? 9.443 -3.725 4.058 1.00 89.62 72 TYR A N 1
ATOM 568 C CA . TYR A 1 72 ? 9.701 -3.281 5.419 1.00 89.62 72 TYR A CA 1
ATOM 569 C C . TYR A 1 72 ? 8.764 -4.040 6.370 1.00 89.62 72 TYR A C 1
ATOM 571 O O . TYR A 1 72 ? 7.578 -3.702 6.457 1.00 89.62 72 TYR A O 1
ATOM 579 N N . PRO A 1 73 ? 9.245 -5.095 7.055 1.00 88.69 73 PRO A N 1
ATOM 580 C CA . PRO A 1 73 ? 8.436 -5.825 8.025 1.00 88.69 73 PRO A CA 1
ATOM 581 C C . PRO A 1 73 ? 8.176 -4.965 9.267 1.00 88.69 73 PRO A C 1
ATOM 583 O O . PRO A 1 73 ? 9.080 -4.302 9.771 1.00 88.69 73 PRO A O 1
ATOM 586 N N . ILE A 1 74 ? 6.947 -5.009 9.781 1.00 88.31 74 ILE A N 1
ATOM 587 C CA . ILE A 1 74 ? 6.504 -4.229 10.939 1.00 88.31 74 ILE A CA 1
ATOM 588 C C . ILE A 1 74 ? 6.154 -5.176 12.088 1.00 88.31 74 ILE A C 1
ATOM 590 O O . ILE A 1 74 ? 5.209 -5.969 12.019 1.00 88.31 74 ILE A O 1
ATOM 594 N N . HIS A 1 75 ? 6.896 -5.082 13.190 1.00 83.62 75 HIS A N 1
ATOM 595 C CA . HIS A 1 75 ? 6.750 -6.013 14.307 1.00 83.62 75 HIS A CA 1
ATOM 596 C C . HIS A 1 75 ? 5.851 -5.451 15.411 1.00 83.62 75 HIS A C 1
ATOM 598 O O . HIS A 1 75 ? 4.986 -6.168 15.925 1.00 83.62 75 HIS A O 1
ATOM 604 N N . THR A 1 76 ? 6.007 -4.169 15.744 1.00 81.00 76 THR A N 1
ATOM 605 C CA . THR A 1 76 ? 5.424 -3.569 16.959 1.00 81.00 76 THR A CA 1
ATOM 606 C C . THR A 1 76 ? 4.006 -3.016 16.800 1.00 81.00 76 THR A C 1
ATOM 608 O O . THR A 1 76 ? 3.325 -2.797 17.800 1.00 81.00 76 THR A O 1
ATOM 611 N N . HIS A 1 77 ? 3.511 -2.843 15.573 1.00 76.19 77 HIS A N 1
ATOM 612 C CA . HIS A 1 77 ? 2.188 -2.259 15.325 1.00 76.19 77 HIS A CA 1
ATOM 613 C C . HIS A 1 77 ? 1.096 -3.323 15.257 1.00 76.19 77 HIS A C 1
ATOM 615 O O . HIS A 1 77 ? 1.317 -4.427 14.761 1.00 76.19 77 HIS A O 1
ATOM 621 N N . GLN A 1 78 ? -0.097 -3.020 15.772 1.00 77.06 78 GLN A N 1
ATOM 622 C CA . GLN A 1 78 ? -1.145 -4.034 15.902 1.00 77.06 78 GLN A CA 1
ATOM 623 C C . GLN A 1 78 ? -1.720 -4.465 14.551 1.00 77.06 78 GLN A C 1
ATOM 625 O O . GLN A 1 78 ? -1.800 -5.664 14.303 1.00 77.06 78 GLN A O 1
ATOM 630 N N . ALA A 1 79 ? -2.075 -3.513 13.684 1.00 84.38 79 ALA A N 1
ATOM 631 C CA . ALA A 1 79 ? -2.797 -3.796 12.444 1.00 84.38 79 ALA A CA 1
ATOM 632 C C . ALA A 1 79 ? -1.885 -4.100 11.245 1.00 84.38 79 ALA A C 1
ATOM 634 O O . ALA A 1 79 ? -2.184 -5.012 10.479 1.00 84.38 79 ALA A O 1
ATOM 635 N N . ILE A 1 80 ? -0.774 -3.377 11.096 1.00 88.31 80 ILE A N 1
ATOM 636 C CA . ILE A 1 80 ? 0.091 -3.439 9.909 1.00 88.31 80 ILE A CA 1
ATOM 637 C C . ILE A 1 80 ? 1.149 -4.534 10.076 1.00 88.31 80 ILE A C 1
ATOM 639 O O . ILE A 1 80 ? 1.795 -4.637 11.119 1.00 88.31 80 ILE A O 1
ATOM 643 N N . GLN A 1 81 ? 1.311 -5.357 9.042 1.00 90.69 81 GLN A N 1
ATOM 644 C CA . GLN A 1 81 ? 2.320 -6.409 8.945 1.00 90.69 81 GLN A CA 1
ATOM 645 C C . GLN A 1 81 ? 3.567 -5.941 8.195 1.00 90.69 81 GLN A C 1
ATOM 647 O O . GLN A 1 81 ? 4.680 -6.258 8.612 1.00 90.69 81 GLN A O 1
ATOM 652 N N . SER A 1 82 ? 3.392 -5.217 7.093 1.00 90.12 82 SER A N 1
ATOM 653 C CA . SER A 1 82 ? 4.502 -4.739 6.271 1.00 90.12 82 SER A CA 1
ATOM 654 C C . SER A 1 82 ? 4.083 -3.588 5.371 1.00 90.12 82 SER A C 1
ATOM 656 O O . SER A 1 82 ? 2.912 -3.462 5.015 1.00 90.12 82 SER A O 1
ATOM 658 N N . ILE A 1 83 ? 5.071 -2.795 4.965 1.00 90.25 83 ILE A N 1
ATOM 659 C CA . ILE A 1 83 ? 4.967 -1.874 3.833 1.00 90.25 83 ILE A CA 1
ATOM 660 C C . ILE A 1 83 ? 5.972 -2.327 2.783 1.00 90.25 83 ILE A C 1
ATOM 662 O O . ILE A 1 83 ? 7.126 -2.580 3.112 1.00 90.25 83 ILE A O 1
ATOM 666 N N . SER A 1 84 ? 5.547 -2.428 1.534 1.00 89.75 84 SER A N 1
ATOM 667 C CA . SER A 1 84 ? 6.397 -2.719 0.390 1.00 89.75 84 SER A CA 1
ATOM 668 C C . SER A 1 84 ? 6.385 -1.534 -0.565 1.00 89.75 84 SER A C 1
ATOM 670 O O . SER A 1 84 ? 5.332 -0.994 -0.883 1.00 89.75 84 SER A O 1
ATOM 672 N N . TYR A 1 85 ? 7.553 -1.140 -1.048 1.00 88.81 85 TYR A N 1
ATOM 673 C CA . TYR A 1 85 ? 7.711 -0.180 -2.133 1.00 88.81 85 TYR A CA 1
ATOM 674 C C . TYR A 1 85 ? 8.348 -0.904 -3.311 1.00 88.81 85 TYR A C 1
ATOM 676 O O . TYR A 1 85 ? 9.399 -1.523 -3.154 1.00 88.81 85 TYR A O 1
ATOM 684 N N . SER A 1 86 ? 7.752 -0.825 -4.495 1.00 86.94 86 SER A N 1
ATOM 685 C CA . SER A 1 86 ? 8.327 -1.419 -5.695 1.00 86.94 86 SER A CA 1
ATOM 686 C C . SER A 1 86 ? 8.306 -0.478 -6.888 1.00 86.94 86 SER A C 1
ATOM 688 O O . SER A 1 86 ? 7.439 0.384 -7.032 1.00 86.94 86 SER A O 1
ATOM 690 N N . VAL A 1 87 ? 9.298 -0.660 -7.751 1.00 87.06 87 VAL A N 1
ATOM 691 C CA . VAL A 1 87 ? 9.355 -0.056 -9.079 1.00 87.06 87 VAL A CA 1
ATOM 692 C C . VAL A 1 87 ? 9.277 -1.196 -10.074 1.00 87.06 87 VAL A C 1
ATOM 694 O O . VAL A 1 87 ? 10.079 -2.128 -10.010 1.00 87.06 87 VAL A O 1
ATOM 697 N N . SER A 1 88 ? 8.297 -1.138 -10.965 1.00 84.56 88 SER A N 1
ATOM 698 C CA . SER A 1 88 ? 8.104 -2.126 -12.018 1.00 84.56 88 SER A CA 1
ATOM 699 C C . SER A 1 88 ? 8.232 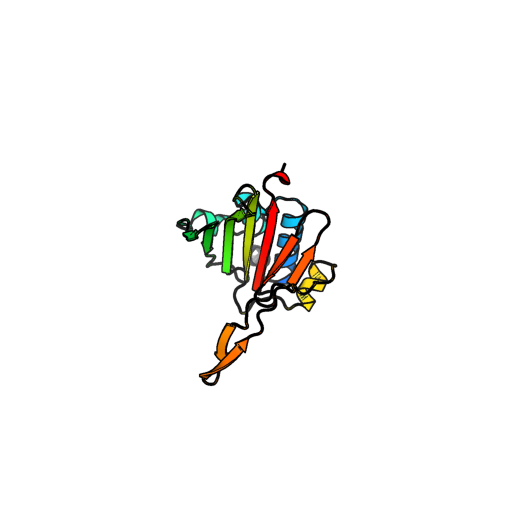-1.488 -13.391 1.00 84.56 88 SER A C 1
ATOM 701 O O . SER A 1 88 ? 7.886 -0.326 -13.596 1.00 84.56 88 SER A O 1
ATOM 703 N N . PHE A 1 89 ? 8.763 -2.268 -14.319 1.00 82.94 89 PHE A N 1
ATOM 704 C CA . PHE A 1 89 ? 8.980 -1.901 -15.705 1.00 82.94 89 PHE A CA 1
ATOM 705 C C . PHE A 1 89 ? 7.938 -2.664 -16.526 1.00 82.94 89 PHE A C 1
ATOM 707 O O . PHE A 1 89 ? 7.952 -3.895 -16.599 1.00 82.94 89 PHE A O 1
ATOM 714 N N . GLY A 1 90 ? 6.953 -1.935 -17.038 1.00 68.00 90 GLY A N 1
ATOM 715 C CA . GLY A 1 90 ? 5.793 -2.458 -17.750 1.00 68.00 90 GLY A CA 1
ATOM 716 C C . GLY A 1 90 ? 5.746 -2.001 -19.206 1.00 68.00 90 GLY A C 1
ATOM 717 O O . GLY A 1 90 ? 6.564 -1.202 -19.661 1.00 68.00 90 GLY A O 1
ATOM 718 N N . GLY A 1 91 ? 4.769 -2.528 -19.943 1.00 56.22 91 GLY A N 1
ATOM 719 C CA . GLY A 1 91 ? 4.540 -2.205 -21.351 1.00 56.22 91 GLY A CA 1
ATOM 720 C C . GLY A 1 91 ? 5.163 -3.207 -22.324 1.00 56.22 91 GLY A C 1
ATOM 721 O O . GLY A 1 91 ? 5.816 -4.177 -21.943 1.00 56.22 91 GLY A O 1
ATOM 722 N N . ARG A 1 92 ? 4.923 -2.989 -23.621 1.00 48.66 92 ARG A N 1
ATOM 723 C CA . ARG A 1 92 ? 5.361 -3.897 -24.697 1.00 48.66 92 ARG A CA 1
ATOM 724 C C . ARG A 1 92 ? 6.888 -3.885 -24.910 1.00 48.66 92 ARG A C 1
ATOM 726 O O . ARG A 1 92 ? 7.404 -4.778 -25.573 1.00 48.66 92 ARG A O 1
ATOM 733 N N . ASP A 1 93 ? 7.584 -2.895 -24.354 1.00 60.22 93 ASP A N 1
ATOM 734 C CA . ASP A 1 93 ? 9.011 -2.605 -24.549 1.00 60.22 93 ASP A CA 1
ATOM 735 C C . ASP A 1 93 ? 9.747 -2.161 -23.263 1.00 60.22 93 ASP A C 1
ATOM 737 O O . ASP A 1 93 ? 10.866 -1.662 -23.353 1.00 60.22 93 ASP A O 1
ATOM 741 N N . LEU A 1 94 ? 9.149 -2.340 -22.074 1.00 67.44 94 LEU A N 1
ATOM 742 C CA . LEU A 1 94 ? 9.680 -1.869 -20.778 1.00 67.44 94 LEU A CA 1
ATOM 743 C C . LEU A 1 94 ? 9.843 -0.337 -20.668 1.00 67.44 94 LEU A C 1
ATOM 745 O O . LEU A 1 94 ? 10.526 0.139 -19.759 1.00 67.44 94 LEU A O 1
ATOM 749 N N . SER A 1 95 ? 9.234 0.444 -21.570 1.00 70.75 95 SER A N 1
ATOM 750 C CA . SER A 1 95 ? 9.324 1.911 -21.543 1.00 70.75 95 SER A CA 1
ATOM 751 C C . SER A 1 95 ? 8.488 2.558 -20.437 1.00 70.75 95 SER A C 1
ATOM 753 O O . SER A 1 95 ? 8.743 3.707 -20.072 1.00 70.75 95 SER A O 1
ATOM 755 N N . GLU A 1 96 ? 7.516 1.839 -19.871 1.00 76.75 96 GLU A N 1
ATOM 756 C CA . GLU A 1 96 ? 6.676 2.356 -18.796 1.00 76.75 96 GLU A CA 1
ATOM 757 C C . GLU A 1 96 ? 7.265 1.990 -17.436 1.00 76.75 96 GLU A C 1
ATOM 759 O O . GLU A 1 96 ? 7.480 0.819 -17.121 1.00 76.75 96 GLU A O 1
ATOM 764 N N . VAL A 1 97 ? 7.486 2.999 -16.595 1.00 81.38 97 VAL A N 1
ATOM 765 C CA . VAL A 1 97 ? 7.934 2.805 -15.215 1.00 81.38 97 VAL A CA 1
ATOM 766 C C . VAL A 1 97 ? 6.768 3.083 -14.280 1.00 81.38 97 VAL A C 1
ATOM 768 O O . VAL A 1 97 ? 6.261 4.206 -14.208 1.00 81.38 97 VAL A O 1
ATOM 771 N N . HIS A 1 98 ? 6.380 2.068 -13.521 1.00 82.31 98 HIS A N 1
ATOM 772 C CA . HIS A 1 98 ? 5.302 2.133 -12.545 1.00 82.31 98 HIS A CA 1
ATOM 773 C C . HIS A 1 98 ? 5.874 2.063 -11.136 1.00 82.31 98 HIS A C 1
ATOM 775 O O . HIS A 1 98 ? 6.723 1.216 -10.843 1.00 82.31 98 HIS A O 1
ATOM 781 N N . LYS A 1 99 ? 5.390 2.931 -10.250 1.00 85.06 99 LYS A N 1
ATOM 782 C CA . LYS A 1 99 ? 5.656 2.831 -8.814 1.00 85.06 99 LYS A CA 1
ATOM 783 C C . LYS A 1 99 ? 4.460 2.181 -8.148 1.00 85.06 99 LYS A C 1
ATOM 785 O O . LYS A 1 99 ? 3.321 2.524 -8.455 1.00 85.06 99 LYS A O 1
ATOM 790 N N . ASN A 1 100 ? 4.729 1.273 -7.223 1.00 85.50 100 ASN A N 1
ATOM 791 C CA . ASN A 1 100 ? 3.705 0.645 -6.410 1.00 85.50 100 ASN A CA 1
ATOM 792 C C . ASN A 1 100 ? 4.094 0.704 -4.935 1.00 85.50 100 ASN A C 1
ATOM 794 O O . ASN A 1 100 ? 5.226 0.373 -4.574 1.00 85.50 100 ASN A O 1
ATOM 798 N N . VAL A 1 101 ? 3.145 1.091 -4.090 1.00 88.44 101 VAL A N 1
ATOM 799 C CA . VAL A 1 101 ? 3.251 0.957 -2.637 1.00 88.44 101 VAL A CA 1
ATOM 800 C C . VAL A 1 101 ? 2.185 -0.008 -2.165 1.00 88.44 101 VAL A C 1
ATOM 802 O O . VAL A 1 101 ? 1.002 0.248 -2.357 1.00 88.44 101 VAL A O 1
ATOM 805 N N . SER A 1 102 ? 2.617 -1.096 -1.533 1.00 89.44 102 SER A N 1
ATOM 806 C CA . SER A 1 102 ? 1.745 -2.095 -0.928 1.00 89.44 102 SER A CA 1
ATOM 807 C C . SER A 1 102 ? 1.794 -2.008 0.598 1.00 89.44 102 SER A C 1
ATOM 809 O O . SER A 1 102 ? 2.869 -1.909 1.191 1.00 89.44 102 SER A O 1
ATOM 811 N N . ILE A 1 103 ? 0.638 -2.025 1.257 1.00 89.62 103 ILE A N 1
ATOM 812 C CA . ILE A 1 103 ? 0.511 -2.073 2.717 1.00 89.62 103 ILE A CA 1
ATOM 813 C C . ILE A 1 103 ? -0.295 -3.313 3.084 1.00 89.62 103 ILE A C 1
ATOM 815 O O . ILE A 1 103 ? -1.482 -3.411 2.771 1.00 89.62 103 ILE A O 1
ATOM 819 N N . ALA A 1 104 ? 0.348 -4.242 3.791 1.00 90.44 104 ALA A N 1
ATOM 820 C CA . ALA A 1 104 ? -0.268 -5.486 4.229 1.00 90.44 104 ALA A CA 1
ATOM 821 C C . ALA A 1 104 ? -0.675 -5.415 5.704 1.00 90.44 104 ALA A C 1
ATOM 823 O O . ALA A 1 104 ? 0.090 -4.972 6.569 1.00 90.44 104 ALA A O 1
ATOM 824 N N . PHE A 1 105 ? -1.871 -5.910 6.006 1.00 87.81 105 PHE A N 1
ATOM 825 C CA . PHE A 1 105 ? -2.413 -6.051 7.350 1.00 87.81 105 PHE A CA 1
ATOM 826 C C . PHE A 1 105 ? -2.100 -7.438 7.912 1.00 87.81 105 PHE A C 1
ATOM 828 O O . PHE A 1 105 ? -2.115 -8.443 7.204 1.00 87.81 105 PHE A O 1
ATOM 835 N N . LYS A 1 106 ? -1.883 -7.522 9.228 1.00 86.19 106 LYS A N 1
ATOM 836 C CA . LYS A 1 106 ? -1.834 -8.812 9.929 1.00 86.19 106 LYS A CA 1
ATOM 837 C C . LYS 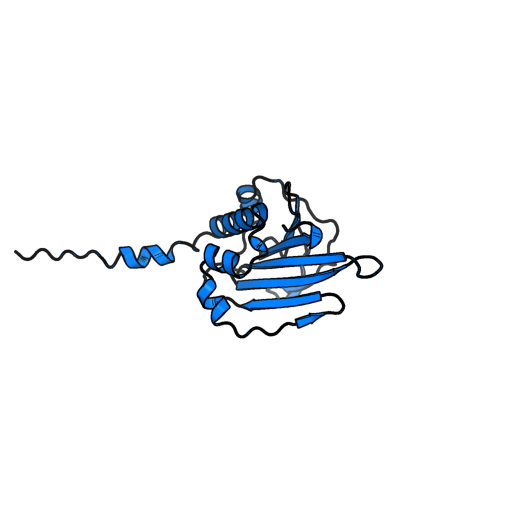A 1 106 ? -3.190 -9.495 9.766 1.00 86.19 106 LYS A C 1
ATOM 839 O O . LYS A 1 106 ? -4.215 -8.847 9.952 1.00 86.19 106 LYS A O 1
ATOM 844 N N . SER A 1 107 ? -3.216 -10.808 9.533 1.00 84.38 107 SER A N 1
ATOM 845 C CA . SER A 1 107 ? -4.443 -11.539 9.159 1.00 84.38 107 SER A CA 1
ATOM 846 C C . SER A 1 107 ? -5.646 -11.299 10.085 1.00 84.38 107 SER A C 1
ATOM 848 O O . SER A 1 107 ? -6.772 -11.145 9.628 1.00 84.38 107 SER A O 1
ATOM 850 N N . LYS A 1 108 ? -5.418 -11.203 11.402 1.00 82.56 108 LYS A N 1
ATOM 851 C CA . LYS A 1 108 ? -6.470 -10.924 12.404 1.00 82.56 108 LYS A CA 1
ATOM 852 C C . LYS A 1 108 ? -7.049 -9.498 12.348 1.00 82.56 108 LYS A C 1
ATOM 854 O O . LYS A 1 108 ? -8.020 -9.208 13.039 1.00 82.56 108 LYS A O 1
ATOM 859 N N . HIS A 1 109 ? -6.426 -8.609 11.582 1.00 85.06 109 HIS A N 1
ATOM 860 C CA . HIS A 1 109 ? -6.786 -7.203 11.422 1.00 85.06 109 HIS A CA 1
ATOM 861 C C . HIS A 1 109 ? -7.185 -6.858 9.985 1.00 85.06 109 HIS A C 1
ATOM 863 O O . HIS A 1 109 ? -7.369 -5.675 9.702 1.00 85.06 109 HIS A O 1
ATOM 869 N N . CYS A 1 110 ? -7.357 -7.847 9.099 1.00 85.25 110 CYS A N 1
ATOM 870 C CA . CYS A 1 110 ? -7.824 -7.558 7.751 1.00 85.25 110 CYS A CA 1
ATOM 871 C C . CYS A 1 110 ? -9.218 -6.893 7.792 1.00 85.25 110 CYS A C 1
ATOM 873 O O . CYS A 1 110 ? -10.128 -7.380 8.483 1.00 85.25 110 CYS A O 1
ATOM 875 N N . PRO A 1 111 ? -9.398 -5.751 7.116 1.00 82.69 111 PRO A N 1
ATOM 876 C CA . PRO A 1 111 ? -10.712 -5.157 6.893 1.00 82.69 111 PRO A CA 1
ATOM 877 C C . PRO A 1 111 ? -11.589 -6.052 6.016 1.00 82.69 111 PRO A C 1
ATOM 879 O O . PRO A 1 111 ? -11.092 -6.760 5.144 1.00 82.69 111 PRO A O 1
ATOM 882 N N . SER A 1 112 ? -12.900 -6.041 6.274 1.00 81.50 112 SER A N 1
ATOM 883 C CA . SER A 1 112 ? -13.871 -6.669 5.372 1.00 81.50 112 SER A CA 1
ATOM 884 C C . SER A 1 112 ? -14.079 -5.796 4.135 1.00 81.50 112 SER A C 1
ATOM 886 O O . SER A 1 112 ? -13.806 -4.604 4.172 1.00 81.50 112 SER A O 1
ATOM 888 N N . ILE A 1 113 ? -14.630 -6.342 3.053 1.00 77.88 113 ILE A N 1
ATOM 889 C CA . ILE A 1 113 ? -14.986 -5.534 1.874 1.00 77.88 113 ILE A CA 1
ATOM 890 C C . ILE A 1 113 ? -15.928 -4.374 2.246 1.00 77.88 113 ILE A C 1
ATOM 892 O O . ILE A 1 113 ? -15.699 -3.248 1.812 1.00 77.88 113 ILE A O 1
ATOM 896 N N . ASP A 1 114 ? -16.907 -4.606 3.124 1.00 79.25 114 ASP A N 1
ATOM 897 C CA . ASP A 1 114 ? -17.827 -3.561 3.594 1.00 79.25 114 ASP A CA 1
ATOM 898 C C . ASP A 1 114 ? -17.099 -2.433 4.345 1.00 79.25 114 ASP A C 1
ATOM 900 O O . ASP A 1 114 ? -17.350 -1.253 4.095 1.00 79.25 114 ASP A O 1
ATOM 904 N N . ASP A 1 115 ? -16.155 -2.788 5.226 1.00 81.81 115 ASP A N 1
ATOM 905 C CA . ASP A 1 115 ? -15.298 -1.840 5.950 1.00 81.81 115 ASP A CA 1
ATOM 906 C C . ASP A 1 115 ? -14.550 -0.917 4.973 1.00 81.81 115 ASP A C 1
ATOM 908 O O . ASP A 1 115 ? -14.424 0.288 5.204 1.00 81.81 115 ASP A O 1
ATOM 912 N N . LEU A 1 116 ? -14.077 -1.482 3.859 1.00 79.94 116 LEU A N 1
ATOM 913 C CA . LEU A 1 116 ? -13.382 -0.737 2.813 1.00 79.94 116 LEU A CA 1
ATOM 914 C C . LEU A 1 116 ? -14.317 0.191 2.065 1.00 79.94 116 LEU A C 1
ATOM 916 O O . LEU A 1 116 ? -14.008 1.369 1.930 1.00 79.94 116 LEU A O 1
ATOM 920 N N . GLN A 1 117 ? -15.469 -0.300 1.614 1.00 78.38 117 GLN A N 1
ATOM 921 C CA . GLN A 1 117 ? -16.426 0.539 0.891 1.00 78.38 117 GLN A CA 1
ATOM 922 C C . GLN A 1 117 ? -16.867 1.741 1.734 1.00 78.38 117 GLN A C 1
ATOM 924 O O . GLN A 1 117 ? -16.985 2.848 1.213 1.00 78.38 117 GLN A O 1
ATOM 929 N N . ILE A 1 118 ? -17.040 1.553 3.047 1.00 81.12 118 ILE A N 1
ATOM 930 C CA . ILE A 1 118 ? -17.339 2.647 3.980 1.00 81.12 118 ILE A CA 1
ATOM 931 C C . ILE A 1 118 ? -16.174 3.644 4.066 1.00 81.12 118 ILE A C 1
ATOM 933 O O . ILE A 1 118 ? -16.408 4.850 4.120 1.00 81.12 118 ILE A O 1
ATOM 937 N N . ALA A 1 119 ? -14.929 3.163 4.116 1.00 79.25 119 ALA A N 1
ATOM 938 C CA . ALA A 1 119 ? -13.753 4.016 4.267 1.00 79.25 119 ALA A CA 1
ATOM 939 C C . ALA A 1 119 ? -13.413 4.809 2.997 1.00 79.25 119 ALA A C 1
ATOM 941 O O . ALA A 1 119 ? -13.082 5.987 3.102 1.00 79.25 119 ALA A O 1
ATOM 942 N N . PHE A 1 120 ? -13.508 4.181 1.824 1.00 75.56 120 PHE A N 1
ATOM 943 C CA . PHE A 1 120 ? -13.238 4.828 0.539 1.00 75.56 120 PHE A CA 1
ATOM 944 C C . PHE A 1 120 ? -14.404 5.692 0.051 1.00 75.56 120 PHE A C 1
ATOM 946 O O . PHE A 1 120 ? -14.193 6.567 -0.778 1.00 75.56 120 PHE A O 1
ATOM 953 N N . GLY A 1 121 ? -15.637 5.433 0.504 1.00 74.81 121 GLY A N 1
ATOM 954 C CA . GLY A 1 121 ? -16.835 6.115 -0.004 1.00 74.81 121 GLY A CA 1
ATOM 955 C C . GLY A 1 121 ? -17.186 5.765 -1.458 1.00 74.81 121 GLY A C 1
ATOM 956 O O . GLY A 1 121 ? -18.198 6.233 -1.971 1.00 74.81 121 GLY A O 1
ATOM 957 N N . GLU A 1 122 ? -16.383 4.910 -2.093 1.00 70.44 122 GLU A N 1
ATOM 958 C CA . GLU A 1 122 ? -16.505 4.466 -3.475 1.00 70.44 122 GLU A CA 1
ATOM 959 C C . GLU A 1 122 ? -16.856 2.979 -3.542 1.00 70.44 122 GLU A C 1
ATOM 961 O O . GLU A 1 122 ? -16.525 2.170 -2.664 1.00 70.44 122 GLU A O 1
ATOM 966 N N . LYS A 1 123 ? -17.535 2.586 -4.622 1.00 74.75 123 LYS A N 1
ATOM 967 C CA . LYS A 1 123 ? -17.875 1.181 -4.837 1.00 74.75 123 LYS A CA 1
ATOM 968 C C . LYS A 1 123 ? -16.645 0.422 -5.337 1.00 74.75 123 LYS A C 1
ATOM 970 O O . LYS A 1 123 ? -16.200 0.645 -6.459 1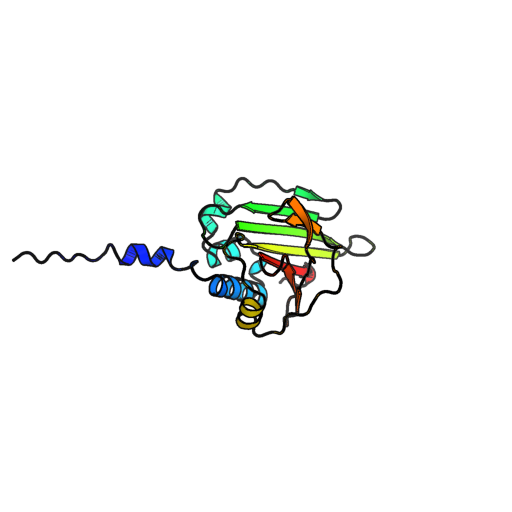.00 74.75 123 LYS A O 1
ATOM 975 N N . LEU A 1 124 ? -16.161 -0.529 -4.535 1.00 72.56 124 LEU A N 1
ATOM 976 C CA . LEU A 1 124 ? -15.136 -1.485 -4.955 1.00 72.56 124 LEU A CA 1
ATOM 977 C C . LEU A 1 124 ? -15.585 -2.232 -6.218 1.00 72.56 124 LEU A C 1
ATOM 979 O O . LEU A 1 124 ? -16.653 -2.852 -6.247 1.00 72.56 124 LEU A O 1
ATOM 983 N N . MET A 1 125 ? -14.758 -2.173 -7.259 1.00 70.50 125 MET A N 1
ATOM 984 C CA . MET A 1 125 ? -14.955 -2.916 -8.498 1.00 70.50 125 MET A CA 1
ATOM 985 C C . MET A 1 125 ? -14.166 -4.221 -8.432 1.00 70.50 125 MET A C 1
ATOM 987 O O . MET A 1 125 ? -13.023 -4.237 -7.987 1.00 70.50 125 MET A O 1
ATOM 991 N N . VAL A 1 126 ? -14.762 -5.329 -8.867 1.00 69.62 126 VAL A N 1
ATOM 992 C CA . VAL A 1 126 ? -14.043 -6.606 -8.963 1.00 69.62 126 VAL A CA 1
ATOM 993 C C . VAL A 1 126 ? -13.122 -6.536 -10.176 1.00 69.62 126 VAL A C 1
ATOM 995 O O . VAL A 1 126 ? -13.575 -6.235 -11.279 1.00 69.62 126 VAL A O 1
ATOM 998 N N . SER A 1 127 ? -11.836 -6.813 -9.982 1.00 62.94 127 SER A N 1
ATOM 999 C CA . SER A 1 127 ? -10.898 -6.961 -11.086 1.00 62.94 127 SER A CA 1
ATOM 1000 C C . SER A 1 127 ? -11.160 -8.281 -11.805 1.00 62.94 127 SER A C 1
ATOM 1002 O O . SER A 1 127 ? -11.138 -9.350 -11.196 1.00 62.94 127 SER A O 1
ATOM 1004 N N . GLU A 1 128 ? -11.366 -8.221 -13.119 1.00 53.16 128 GLU A N 1
ATOM 1005 C CA . GLU A 1 128 ? -11.433 -9.416 -13.970 1.00 53.16 128 GLU A CA 1
ATOM 1006 C C . GLU A 1 128 ? -10.048 -10.061 -14.178 1.00 53.16 128 GLU A C 1
ATOM 1008 O O . GLU A 1 128 ? -9.956 -11.176 -14.690 1.00 53.16 128 GLU A O 1
ATOM 1013 N N . TRP A 1 129 ? -8.969 -9.408 -13.721 1.00 50.16 129 TRP A N 1
ATOM 1014 C CA . TRP A 1 129 ? -7.598 -9.935 -13.704 1.00 50.16 129 TRP A CA 1
ATOM 1015 C C . TRP A 1 129 ? -7.394 -10.921 -12.541 1.00 50.16 129 TRP A C 1
ATOM 1017 O O . TRP A 1 129 ? -6.450 -10.816 -11.761 1.00 50.16 129 TRP A O 1
ATOM 1027 N N . GLY A 1 130 ? -8.319 -11.863 -12.375 1.00 45.91 130 GLY A N 1
ATOM 1028 C CA . GLY A 1 130 ? -8.232 -12.882 -11.339 1.00 45.91 130 GLY A CA 1
ATOM 1029 C C . GLY A 1 130 ? -7.114 -13.875 -11.649 1.00 45.91 130 GLY A C 1
ATOM 1030 O O . GLY A 1 130 ? -7.184 -14.609 -12.636 1.00 45.91 130 GLY A O 1
ATOM 1031 N N . SER A 1 131 ? -6.105 -13.943 -10.781 1.00 44.00 131 SER A N 1
ATOM 1032 C CA . SER A 1 131 ? -5.207 -15.098 -10.720 1.00 44.00 131 SER A CA 1
ATOM 1033 C C . SER A 1 131 ? -6.035 -16.379 -10.532 1.00 44.00 131 SER A C 1
ATOM 1035 O O . SER A 1 131 ? -7.052 -16.351 -9.828 1.00 44.00 131 SER A O 1
ATOM 1037 N N . PRO A 1 132 ? -5.638 -17.520 -11.129 1.00 37.75 132 PRO A N 1
ATOM 1038 C CA . PRO A 1 132 ? -6.313 -18.787 -10.877 1.00 37.75 132 PRO A CA 1
ATOM 1039 C C . PRO A 1 132 ? -6.374 -19.053 -9.363 1.00 37.75 132 PRO A C 1
ATOM 1041 O O . PRO A 1 132 ? -5.445 -18.681 -8.642 1.00 37.75 132 PRO A O 1
ATOM 1044 N N . PRO A 1 133 ? -7.459 -19.670 -8.859 1.00 45.56 133 PRO A N 1
ATOM 1045 C CA . PRO A 1 133 ? -7.663 -19.866 -7.429 1.00 45.56 133 PRO A CA 1
ATOM 1046 C C . PRO A 1 133 ? -6.433 -20.515 -6.789 1.00 45.56 133 PRO A C 1
ATOM 1048 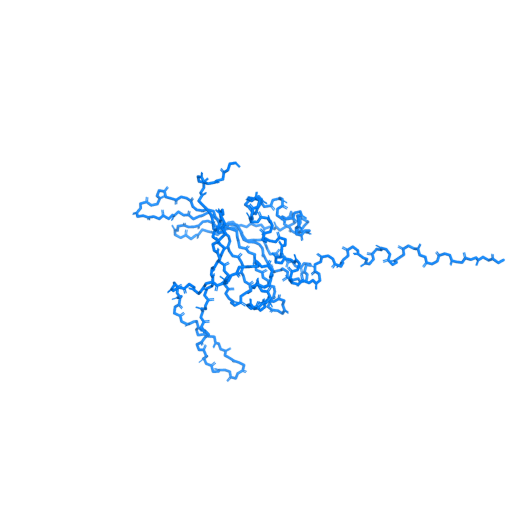O O . PRO A 1 133 ? -5.993 -21.588 -7.212 1.00 45.56 133 PRO A O 1
ATOM 1051 N N . SER A 1 134 ? -5.877 -19.866 -5.764 1.00 44.75 134 SER A N 1
ATOM 1052 C CA . SER A 1 134 ? -4.765 -20.444 -5.012 1.00 44.75 134 SER A CA 1
ATOM 1053 C C . SER A 1 134 ? -5.287 -21.636 -4.206 1.00 44.75 134 SER A C 1
ATOM 1055 O O . SER A 1 134 ? -6.302 -21.544 -3.510 1.00 44.75 134 SER A O 1
ATOM 1057 N N . LEU A 1 135 ? -4.628 -22.789 -4.327 1.00 41.56 135 LEU A N 1
ATOM 1058 C CA . LEU A 1 135 ? -4.950 -23.961 -3.516 1.00 41.56 135 LEU A CA 1
ATOM 1059 C C . LEU A 1 135 ? -4.341 -23.758 -2.128 1.00 41.56 135 LEU A C 1
ATOM 1061 O O . LEU A 1 135 ? -3.142 -23.964 -1.950 1.00 41.56 135 LEU A O 1
ATOM 1065 N N . GLN A 1 136 ? -5.155 -23.382 -1.144 1.00 47.56 136 GLN A N 1
ATOM 1066 C CA . GLN A 1 136 ? -4.731 -23.380 0.255 1.00 47.56 136 GLN A CA 1
ATOM 1067 C C . GLN A 1 136 ? -5.227 -24.644 0.955 1.00 47.56 136 GLN A C 1
ATOM 1069 O O . GLN A 1 136 ? -6.286 -25.196 0.639 1.00 47.56 136 GLN A O 1
ATOM 1074 N N . ILE A 1 137 ? -4.433 -25.137 1.902 1.00 39.00 137 ILE A N 1
ATOM 1075 C CA . ILE A 1 137 ? -4.822 -26.261 2.751 1.00 39.00 137 ILE A CA 1
ATOM 1076 C C . ILE A 1 137 ? -5.774 -25.703 3.813 1.00 39.00 137 ILE A C 1
ATOM 1078 O O . ILE A 1 137 ? -5.356 -24.950 4.688 1.00 39.00 137 ILE A O 1
ATOM 1082 N N . GLY A 1 138 ? -7.060 -26.041 3.716 1.00 46.59 138 GLY A N 1
ATOM 1083 C CA . GLY A 1 138 ? -8.061 -25.655 4.706 1.00 46.59 138 GLY A CA 1
ATOM 1084 C C . GLY A 1 138 ? -7.816 -26.319 6.065 1.00 46.59 138 GLY A C 1
ATOM 1085 O O . GLY A 1 138 ? -7.034 -27.263 6.178 1.00 46.59 138 GLY A O 1
ATOM 1086 N N . GLN A 1 139 ? -8.540 -25.870 7.097 1.00 41.66 139 GLN A N 1
ATOM 1087 C CA . GLN A 1 139 ? -8.393 -26.329 8.493 1.00 41.66 139 GLN A CA 1
ATOM 1088 C C . GLN A 1 139 ? -8.505 -27.859 8.689 1.00 41.66 139 GLN A C 1
ATOM 1090 O O . GLN A 1 139 ? -8.006 -28.373 9.684 1.00 41.66 139 GLN A O 1
ATOM 1095 N N . ASN A 1 140 ? -9.073 -28.593 7.722 1.00 53.00 140 ASN A N 1
ATOM 1096 C CA . ASN A 1 140 ? -9.192 -30.059 7.734 1.00 53.00 140 ASN A CA 1
ATOM 1097 C C . ASN A 1 140 ? -8.234 -30.777 6.758 1.00 53.00 140 ASN A C 1
ATOM 1099 O O . ASN A 1 140 ? -8.519 -31.888 6.317 1.00 53.00 140 ASN A O 1
ATOM 1103 N N . GLY A 1 141 ? -7.142 -30.141 6.321 1.00 43.16 141 GLY A N 1
ATOM 1104 C CA . GLY A 1 141 ? -6.183 -30.748 5.385 1.00 43.16 141 GLY A CA 1
ATOM 1105 C C . GLY A 1 141 ? -6.671 -30.847 3.930 1.00 43.16 141 GLY A C 1
ATOM 1106 O O . GLY A 1 141 ? -5.947 -31.326 3.060 1.00 43.16 141 GLY A O 1
ATOM 1107 N N . SER A 1 142 ? -7.891 -30.386 3.643 1.00 36.53 142 SER A N 1
ATOM 1108 C CA . SER A 1 142 ? -8.482 -30.389 2.301 1.00 36.53 142 SER A CA 1
ATOM 1109 C C . SER A 1 142 ? -7.982 -29.185 1.505 1.00 36.53 142 SER A C 1
ATOM 1111 O O . SER A 1 142 ? -8.064 -28.059 1.993 1.00 36.53 142 SER A O 1
ATOM 1113 N N . ARG A 1 143 ? -7.489 -29.393 0.277 1.00 43.59 143 ARG A N 1
ATOM 1114 C CA . ARG A 1 143 ? -7.158 -28.281 -0.627 1.00 43.59 143 ARG A CA 1
ATOM 1115 C C . ARG A 1 143 ? -8.457 -27.586 -1.033 1.00 43.59 143 ARG A C 1
ATOM 1117 O O . ARG A 1 143 ? -9.250 -28.169 -1.767 1.00 43.59 143 ARG A O 1
ATOM 1124 N N . GLN A 1 144 ? -8.685 -26.375 -0.543 1.00 48.53 144 GLN A N 1
ATOM 1125 C CA . GLN A 1 144 ? -9.785 -25.527 -0.990 1.00 48.53 144 GLN A CA 1
ATOM 1126 C C . GLN A 1 144 ? -9.218 -24.489 -1.955 1.00 48.53 144 GLN A C 1
ATOM 1128 O O . GLN A 1 144 ? -8.190 -23.868 -1.682 1.00 48.53 144 GLN A O 1
ATOM 1133 N N . GLY A 1 145 ? -9.871 -24.334 -3.108 1.00 46.88 145 GLY A N 1
ATOM 1134 C CA . GLY A 1 145 ? -9.596 -23.206 -3.986 1.00 46.88 145 GLY A CA 1
ATOM 1135 C C . GLY A 1 145 ? -10.061 -21.944 -3.277 1.00 46.88 145 GLY A C 1
ATOM 1136 O O . GLY A 1 145 ? -11.263 -21.719 -3.157 1.00 46.88 145 GLY A O 1
ATOM 1137 N N . VAL A 1 146 ? -9.126 -21.143 -2.775 1.00 48.94 146 VAL A N 1
ATOM 1138 C CA . VAL A 1 146 ? -9.451 -19.805 -2.290 1.00 48.94 146 VAL A CA 1
ATOM 1139 C C . VAL A 1 146 ? -9.548 -18.937 -3.533 1.00 48.94 146 VAL A C 1
ATOM 1141 O O . VAL A 1 146 ? -8.563 -18.773 -4.259 1.00 48.94 146 VAL A O 1
ATOM 1144 N N . ARG A 1 147 ? -10.757 -18.447 -3.826 1.00 51.94 147 ARG A N 1
ATOM 1145 C CA . ARG A 1 147 ? -10.978 -17.496 -4.915 1.00 51.94 147 ARG A CA 1
ATOM 1146 C C . ARG A 1 147 ? -10.123 -16.267 -4.612 1.00 51.94 147 ARG A C 1
ATOM 1148 O O . ARG A 1 147 ? -10.346 -15.596 -3.609 1.00 51.94 147 ARG A O 1
ATOM 1155 N N . TYR A 1 148 ? -9.094 -16.048 -5.426 1.00 54.41 148 TYR A N 1
ATOM 1156 C CA . TYR A 1 148 ? -8.268 -14.855 -5.339 1.00 54.41 148 TYR A CA 1
ATOM 1157 C C . TYR A 1 148 ? -9.044 -13.748 -6.051 1.00 54.41 148 TYR A C 1
ATOM 1159 O O . TYR A 1 148 ? -9.080 -13.687 -7.278 1.00 54.41 148 TYR A O 1
ATOM 1167 N N . GLU A 1 149 ? -9.778 -12.961 -5.272 1.00 61.16 149 GLU A N 1
ATOM 1168 C CA . GLU A 1 149 ? -10.486 -11.787 -5.766 1.00 61.16 149 GLU A CA 1
ATOM 1169 C C . GLU A 1 149 ? -9.610 -10.566 -5.496 1.00 61.16 149 GLU A C 1
ATOM 1171 O O . GLU A 1 149 ? -9.341 -10.214 -4.346 1.00 61.16 149 GLU A O 1
ATOM 1176 N N . SER A 1 150 ? -9.141 -9.942 -6.573 1.00 70.25 150 SER A N 1
ATOM 1177 C CA . SER A 1 150 ? -8.575 -8.600 -6.519 1.00 70.25 150 SER A CA 1
ATOM 1178 C C . SER A 1 150 ? -9.702 -7.617 -6.781 1.00 70.25 150 SER A C 1
ATOM 1180 O O . SER A 1 150 ? -10.460 -7.769 -7.739 1.00 70.25 150 SER A O 1
ATOM 1182 N N . TYR A 1 151 ? -9.807 -6.600 -5.946 1.00 74.56 151 TYR A N 1
ATOM 1183 C CA . TYR A 1 151 ? -10.712 -5.484 -6.155 1.00 74.56 151 TYR A CA 1
ATOM 1184 C C . TYR A 1 151 ? -9.894 -4.257 -6.532 1.00 74.56 151 TYR A C 1
ATOM 1186 O O . TYR A 1 151 ? -8.708 -4.174 -6.217 1.00 74.56 151 TYR A O 1
ATOM 1194 N N . TYR A 1 152 ? -10.509 -3.299 -7.208 1.00 76.44 152 TYR A N 1
ATOM 1195 C CA . TYR A 1 152 ? -9.884 -2.017 -7.470 1.00 76.44 152 TYR A CA 1
ATOM 1196 C C . TYR A 1 152 ? -10.855 -0.862 -7.249 1.00 76.44 152 TYR A C 1
ATOM 1198 O O . TYR A 1 152 ? -12.077 -1.006 -7.338 1.00 76.44 152 TYR A O 1
ATOM 1206 N N . ILE A 1 153 ? -10.276 0.294 -6.953 1.00 72.88 153 ILE A N 1
ATOM 1207 C CA . ILE A 1 153 ? -10.941 1.586 -6.865 1.00 72.88 153 ILE A CA 1
ATOM 1208 C C . ILE A 1 153 ? -10.162 2.536 -7.758 1.00 72.88 153 ILE A C 1
ATOM 1210 O O . ILE A 1 153 ? -8.954 2.700 -7.593 1.00 72.88 153 ILE A O 1
ATOM 1214 N N . SER A 1 154 ? -10.860 3.168 -8.695 1.00 68.94 154 SER A N 1
ATOM 1215 C CA . SER A 1 154 ? -10.323 4.318 -9.410 1.00 68.94 154 SER A CA 1
ATOM 1216 C C . SER A 1 154 ? -10.731 5.566 -8.644 1.00 68.94 154 SER A C 1
ATOM 1218 O O . SER A 1 154 ? -11.915 5.889 -8.592 1.00 68.94 154 SER A O 1
ATOM 1220 N N . THR A 1 155 ? -9.769 6.263 -8.052 1.00 65.06 155 THR A N 1
ATOM 1221 C CA . THR A 1 155 ? -9.992 7.634 -7.584 1.00 65.06 155 THR A CA 1
ATOM 1222 C C . THR A 1 155 ? -9.787 8.599 -8.754 1.00 65.06 155 THR A C 1
ATOM 1224 O O . THR A 1 155 ? -9.459 8.184 -9.870 1.00 65.06 155 THR A O 1
ATOM 1227 N N . SER A 1 156 ? -9.979 9.899 -8.528 1.00 62.69 156 SER A N 1
ATOM 1228 C CA . SER A 1 156 ? -9.710 10.927 -9.541 1.00 62.69 156 SER A CA 1
ATOM 1229 C C . SER A 1 156 ? -8.246 10.969 -9.995 1.00 62.69 156 SER A C 1
ATOM 1231 O O . SER A 1 156 ? -7.979 11.422 -11.105 1.00 62.69 156 SER A O 1
ATOM 1233 N N . ASN A 1 157 ? -7.319 10.494 -9.155 1.00 63.84 157 ASN A N 1
ATOM 1234 C CA . ASN A 1 157 ? -5.880 10.647 -9.367 1.00 63.84 157 ASN A CA 1
ATOM 1235 C C . ASN A 1 157 ? -5.108 9.321 -9.380 1.00 63.84 157 ASN A C 1
ATOM 1237 O O . ASN A 1 157 ? -3.955 9.317 -9.800 1.00 63.84 157 ASN A O 1
ATOM 1241 N N . GLN A 1 158 ? -5.670 8.222 -8.862 1.00 70.69 158 GLN A N 1
ATOM 1242 C CA . GLN A 1 158 ? -4.924 6.978 -8.637 1.00 70.69 158 GLN A CA 1
ATOM 1243 C C . GLN A 1 158 ? -5.787 5.727 -8.790 1.00 70.69 158 GLN A C 1
ATOM 1245 O O . GLN A 1 158 ? -7.004 5.753 -8.597 1.00 70.69 158 GLN A O 1
ATOM 1250 N N . LEU A 1 159 ? -5.122 4.608 -9.082 1.00 75.00 159 LEU A N 1
ATOM 1251 C CA . LEU A 1 159 ? -5.721 3.282 -9.084 1.00 75.00 159 LEU A CA 1
ATOM 1252 C C . LEU A 1 159 ? -5.240 2.508 -7.854 1.00 75.00 159 LEU A C 1
ATOM 1254 O O . LEU A 1 159 ? -4.050 2.229 -7.691 1.00 75.00 159 LEU A O 1
ATOM 1258 N N . ILE A 1 160 ? -6.184 2.177 -6.980 1.00 78.38 160 ILE A N 1
ATOM 1259 C CA . ILE A 1 160 ? -5.933 1.440 -5.744 1.00 78.38 160 ILE A CA 1
ATOM 1260 C C . ILE A 1 160 ? -6.428 0.019 -5.946 1.00 78.38 160 ILE A C 1
ATOM 1262 O O . ILE A 1 160 ? -7.600 -0.198 -6.243 1.00 78.38 160 ILE A O 1
ATOM 1266 N N . PHE A 1 161 ? -5.543 -0.945 -5.757 1.00 82.12 161 PHE A N 1
ATOM 1267 C CA . PHE A 1 161 ? -5.853 -2.361 -5.747 1.00 82.12 161 PHE A CA 1
ATOM 1268 C C . PHE A 1 161 ? -5.986 -2.842 -4.308 1.00 82.12 161 PHE A C 1
ATOM 1270 O O . PHE A 1 161 ? -5.196 -2.495 -3.432 1.00 82.12 161 PHE A O 1
ATOM 1277 N N . VAL A 1 162 ? -7.001 -3.659 -4.076 1.00 80.31 162 VAL A N 1
ATOM 1278 C CA . VAL A 1 162 ? -7.247 -4.339 -2.814 1.00 80.31 162 VAL A CA 1
ATOM 1279 C C . VAL A 1 162 ? -7.126 -5.828 -3.083 1.00 80.31 162 VAL A C 1
ATOM 1281 O O . VAL A 1 162 ? -7.918 -6.414 -3.822 1.00 80.31 162 VAL A O 1
ATOM 1284 N N . GLU A 1 163 ? -6.125 -6.441 -2.477 1.00 79.94 163 GLU A N 1
ATOM 1285 C CA . GLU A 1 163 ? -5.792 -7.844 -2.663 1.00 79.94 163 GLU A CA 1
ATOM 1286 C C . GLU A 1 163 ? -6.116 -8.651 -1.406 1.00 79.94 163 GLU A C 1
ATOM 1288 O O . GLU A 1 163 ? -6.310 -8.115 -0.308 1.00 79.94 163 GLU A O 1
ATOM 1293 N N . ASN A 1 164 ? -6.176 -9.975 -1.567 1.00 73.06 164 ASN A N 1
ATOM 1294 C CA . ASN A 1 164 ? -6.336 -10.917 -0.460 1.00 73.06 164 ASN A CA 1
ATOM 1295 C C . ASN A 1 164 ? -7.547 -10.590 0.438 1.00 73.06 164 ASN A C 1
ATOM 1297 O O . ASN A 1 164 ? -7.443 -10.629 1.664 1.00 73.06 164 ASN A O 1
ATOM 1301 N N . ASN A 1 165 ? -8.692 -10.248 -0.169 1.00 70.38 165 ASN A N 1
ATOM 1302 C CA . ASN A 1 165 ? -9.933 -9.884 0.530 1.00 70.38 165 ASN A CA 1
ATOM 1303 C C . ASN A 1 165 ? -9.764 -8.750 1.557 1.00 70.38 165 ASN A C 1
ATOM 1305 O O . ASN A 1 165 ? -10.329 -8.810 2.648 1.00 70.38 165 ASN A O 1
ATOM 1309 N N . GLY A 1 166 ? -8.972 -7.729 1.221 1.00 72.75 166 GLY A N 1
ATOM 1310 C CA . GLY A 1 166 ? -8.761 -6.559 2.076 1.00 72.75 166 GLY A CA 1
ATOM 1311 C C . GLY A 1 166 ? -7.514 -6.627 2.947 1.00 72.75 166 GLY A C 1
ATOM 1312 O O . GLY A 1 166 ? -7.193 -5.652 3.619 1.00 72.75 166 GLY A O 1
ATOM 1313 N N . CYS A 1 167 ? -6.783 -7.742 2.942 1.00 83.19 167 CYS A N 1
ATOM 1314 C CA . CYS A 1 167 ? -5.552 -7.858 3.719 1.00 83.19 167 CYS A CA 1
ATOM 1315 C C . CYS A 1 167 ? -4.383 -7.053 3.140 1.00 83.19 167 CYS A C 1
ATOM 1317 O O . CYS A 1 167 ? -3.411 -6.826 3.856 1.00 83.19 167 CYS A O 1
ATOM 1319 N N . GLU A 1 168 ? -4.447 -6.633 1.879 1.00 86.56 168 GLU A N 1
ATOM 1320 C CA . GLU A 1 168 ? -3.377 -5.876 1.239 1.00 86.56 168 GLU A CA 1
ATOM 1321 C C . GLU A 1 168 ? -3.933 -4.764 0.348 1.00 86.56 168 GLU A C 1
ATOM 1323 O O . GLU A 1 168 ? -4.912 -4.960 -0.372 1.00 86.56 168 GLU A O 1
ATOM 1328 N N . PHE A 1 169 ? -3.289 -3.599 0.408 1.00 84.75 169 PHE A N 1
ATOM 1329 C CA . PHE A 1 169 ? -3.598 -2.435 -0.416 1.00 84.75 169 PHE A CA 1
ATOM 1330 C C . PHE A 1 169 ? -2.391 -2.074 -1.249 1.00 84.75 169 PHE A C 1
ATOM 1332 O O . PHE A 1 169 ? -1.382 -1.686 -0.672 1.00 84.75 169 PHE A O 1
ATOM 1339 N N . SER A 1 170 ? -2.523 -2.130 -2.567 1.00 84.88 170 SER A N 1
ATOM 1340 C CA . SER A 1 170 ? -1.486 -1.749 -3.520 1.00 84.88 170 SER A CA 1
ATOM 1341 C C . SER A 1 170 ? -1.923 -0.493 -4.260 1.00 84.88 170 SER A C 1
ATOM 1343 O O . SER A 1 170 ? -2.957 -0.480 -4.922 1.00 84.88 170 SER A O 1
ATOM 1345 N N . VAL A 1 171 ? -1.150 0.581 -4.154 1.00 83.06 171 VAL A N 1
ATOM 1346 C CA . VAL A 1 171 ? -1.405 1.831 -4.871 1.00 83.06 171 VAL A CA 1
ATOM 1347 C C . VAL A 1 171 ? -0.420 1.935 -6.020 1.00 83.06 171 VAL A C 1
ATOM 1349 O O . VAL A 1 171 ? 0.779 2.120 -5.801 1.00 83.06 171 VAL A O 1
ATOM 1352 N N . LEU A 1 172 ? -0.938 1.816 -7.243 1.00 79.94 172 LEU A N 1
ATOM 1353 C CA . LEU A 1 172 ? -0.159 1.907 -8.469 1.00 79.94 172 LEU A CA 1
ATOM 1354 C C . LEU A 1 172 ? -0.311 3.304 -9.066 1.00 79.94 172 LEU A C 1
ATOM 1356 O O . LEU A 1 172 ? -1.426 3.802 -9.228 1.00 79.94 172 LEU A O 1
ATOM 1360 N N . GLY A 1 173 ? 0.801 3.906 -9.467 1.00 73.81 173 GLY A N 1
ATOM 1361 C CA . GLY A 1 173 ? 0.755 5.074 -10.337 1.00 73.81 173 GLY A CA 1
ATOM 1362 C C . GLY A 1 173 ? 1.970 5.152 -11.246 1.00 73.81 173 GLY A C 1
ATOM 1363 O O . GLY A 1 173 ? 3.021 4.547 -10.984 1.00 73.81 173 GLY A O 1
ATOM 1364 N N . ARG A 1 174 ? 1.810 5.874 -12.356 1.00 64.12 174 ARG A N 1
ATOM 1365 C CA . ARG A 1 174 ? 2.873 6.000 -13.346 1.00 64.12 174 ARG A CA 1
ATOM 1366 C C . ARG A 1 174 ? 3.890 7.036 -12.901 1.00 64.12 174 ARG A C 1
ATOM 1368 O O . ARG A 1 174 ? 3.548 8.063 -12.325 1.00 64.12 174 ARG A O 1
ATOM 1375 N N . THR A 1 175 ? 5.165 6.788 -13.188 1.00 59.38 175 THR A N 1
ATOM 1376 C CA . THR A 1 175 ? 6.249 7.665 -12.714 1.00 59.38 175 THR A CA 1
ATOM 1377 C C . THR A 1 175 ? 6.134 9.104 -13.242 1.00 59.38 175 THR A C 1
ATOM 1379 O O . THR A 1 175 ? 6.590 10.025 -12.572 1.00 59.38 175 THR A O 1
ATOM 1382 N N . ASP A 1 176 ? 5.501 9.295 -14.403 1.00 56.12 176 ASP A N 1
ATOM 1383 C CA . ASP A 1 176 ? 5.229 10.582 -15.056 1.00 56.12 176 ASP A CA 1
ATOM 1384 C C . ASP A 1 176 ? 4.036 11.362 -14.465 1.00 56.12 176 ASP A C 1
ATOM 1386 O O . ASP A 1 176 ? 3.878 12.546 -14.760 1.00 56.12 176 ASP A O 1
ATOM 1390 N N . GLU A 1 177 ? 3.232 10.745 -13.595 1.00 54.00 177 GLU A N 1
ATOM 1391 C CA . GLU A 1 177 ? 2.065 11.369 -12.949 1.00 54.00 177 GLU A CA 1
ATOM 1392 C C . GLU A 1 177 ? 2.392 11.981 -11.574 1.00 54.00 177 GLU A C 1
ATOM 1394 O O . GLU A 1 177 ? 1.559 12.666 -10.977 1.00 54.00 177 GLU A O 1
ATOM 1399 N N . PHE A 1 178 ? 3.622 11.803 -11.083 1.00 52.72 178 PHE A N 1
ATOM 1400 C CA . PHE A 1 178 ? 4.079 12.354 -9.808 1.00 52.72 178 PHE A CA 1
ATOM 1401 C C . PHE A 1 178 ? 4.875 13.647 -10.029 1.00 52.72 178 PHE A C 1
ATOM 1403 O O . PHE A 1 178 ? 5.915 13.633 -10.688 1.00 52.72 178 PHE A O 1
ATOM 1410 N N . LYS A 1 179 ? 4.384 14.763 -9.476 1.00 41.53 179 LYS A N 1
ATOM 1411 C CA . LYS A 1 179 ? 5.082 16.059 -9.443 1.00 41.53 179 LYS A CA 1
ATOM 1412 C C . LYS A 1 179 ? 5.909 16.228 -8.176 1.00 41.53 179 LYS A C 1
ATOM 1414 O O . LYS A 1 179 ? 5.418 15.821 -7.102 1.00 41.53 179 LYS A O 1
#